Protein AF-A0A7R9DTA3-F1 (afdb_monomer_lite)

Foldseek 3Di:
DVVLVVLVVPDDPPDPPSVVVSVVVSVVVVVVVVVVVVVVVVVVVVVVVVPPPDDDDDDDDDPDDDDDDDDDPPPDPCDPVNVVVVVQVVLLVVLQVVLVVVQVVCVVVVHHRPHDLRVLLVVLVVCLVPVVVCQVVDADQPPRHGDDPVVSNVQSVCSNPHSDRDDPDD

Sequence (170 aa):
SAKIQALKKTINKADKKRKKEIAEEVTKLESELESRQNAELLQLKESNSQVDNTAVELDKLSTNENSVEKEEKTFPKVSKAQKRREKKSTKEKEREDLYSAVDHQRKMVGEVGLGLSRLRLLTADYLRQNRDEFLPFISHPETGNMLTEEQYYEYCDQVAGTPAWGGEVE

Organism: Timema poppense (NCBI:txid170557)

Radius of gyration: 23.68 Å; chains: 1; bounding box: 54×32×61 Å

Secondary structure (DSSP, 8-state):
-HHHHHHHHT--TT-HHHHHHHHHHHHHHHHHHHHHHHHHHHHHHHHHTTS-SS-------------------------HHHHHHHHHHHHHHHHHHHHHHHHHHHHHTTPPP-HHHHHHHHHHHHHHHTHHHHGGG-B-TTT-SBPPHHHHHHHHHHHHH-S--S----

InterPro domains:
  IPR003323 OTU domain [PF02338] (98-170)
  IPR038765 Papain-like cysteine peptidase superfamily [SSF54001] (115-170)

pLDDT: mean 76.4, std 19.86, range [28.42, 96.44]

Structure (mmCIF, N/CA/C/O backbone):
data_AF-A0A7R9DTA3-F1
#
_entry.id   AF-A0A7R9DTA3-F1
#
loop_
_atom_site.group_PDB
_atom_site.id
_atom_site.type_symbol
_atom_site.label_atom_id
_atom_site.label_alt_id
_atom_site.label_comp_id
_atom_site.label_asym_id
_atom_site.label_entity_id
_atom_site.label_seq_id
_atom_site.pdbx_PDB_ins_code
_atom_site.Cartn_x
_atom_site.Cartn_y
_atom_site.Cartn_z
_atom_site.occupancy
_atom_site.B_iso_or_equiv
_atom_site.auth_seq_id
_atom_site.auth_comp_id
_atom_site.auth_asym_id
_atom_site.auth_atom_id
_atom_site.pdbx_PDB_model_num
ATOM 1 N N . SER A 1 1 ? 0.102 -11.095 22.766 1.00 61.78 1 SER A N 1
ATOM 2 C CA . SER A 1 1 ? 0.230 -12.413 23.424 1.00 61.78 1 SER A CA 1
ATOM 3 C C . SER A 1 1 ? -1.138 -12.947 23.838 1.00 61.78 1 SER A C 1
ATOM 5 O O . SER A 1 1 ? -1.905 -12.218 24.467 1.00 61.78 1 SER A O 1
ATOM 7 N N . ALA A 1 2 ? -1.443 -14.204 23.492 1.00 75.12 2 ALA A N 1
ATOM 8 C CA . ALA A 1 2 ? -2.714 -14.875 23.800 1.00 75.12 2 ALA A CA 1
ATOM 9 C C . ALA A 1 2 ? -3.016 -14.940 25.312 1.00 75.12 2 ALA A C 1
ATOM 11 O O . ALA A 1 2 ? -4.167 -14.804 25.723 1.00 75.12 2 ALA A O 1
ATOM 12 N N . LYS A 1 3 ? -1.978 -15.042 26.157 1.00 79.81 3 LYS A N 1
ATOM 13 C CA . LYS A 1 3 ? -2.112 -15.096 27.623 1.00 79.81 3 LYS A CA 1
ATOM 14 C C . LYS A 1 3 ? -2.654 -13.788 28.219 1.00 79.81 3 LYS A C 1
ATOM 16 O O . LYS A 1 3 ? -3.563 -13.819 29.041 1.00 79.81 3 LYS A O 1
ATOM 21 N N . ILE A 1 4 ? -2.178 -12.636 27.739 1.00 78.00 4 ILE A N 1
ATOM 22 C CA . ILE A 1 4 ? -2.674 -11.309 28.159 1.00 78.00 4 ILE A CA 1
ATOM 23 C C . ILE A 1 4 ? -4.143 -11.124 27.750 1.00 78.00 4 ILE A C 1
ATOM 25 O O . ILE A 1 4 ? -4.939 -10.572 28.507 1.00 78.00 4 ILE A O 1
ATOM 29 N N . GLN A 1 5 ? -4.525 -11.600 26.561 1.00 79.62 5 GLN A N 1
ATOM 30 C CA . GLN A 1 5 ? -5.913 -11.527 26.095 1.00 79.62 5 GLN A CA 1
ATOM 31 C C . GLN A 1 5 ? -6.846 -12.415 26.929 1.00 79.62 5 GLN A C 1
ATOM 33 O O . GLN A 1 5 ? -7.958 -11.993 27.239 1.00 79.62 5 GLN A O 1
ATOM 38 N N . ALA A 1 6 ? -6.394 -13.605 27.336 1.00 79.81 6 ALA A N 1
ATOM 39 C CA . ALA A 1 6 ? -7.144 -14.486 28.230 1.00 79.81 6 ALA A CA 1
ATOM 40 C C . ALA A 1 6 ? -7.342 -13.854 29.619 1.00 79.81 6 ALA A C 1
ATOM 42 O O . ALA A 1 6 ? -8.471 -13.782 30.097 1.00 79.81 6 ALA A O 1
ATOM 43 N N . LEU A 1 7 ? -6.279 -13.301 30.215 1.00 77.19 7 LEU A N 1
ATOM 44 C CA . LEU A 1 7 ? -6.333 -12.602 31.506 1.00 77.19 7 LEU A CA 1
ATOM 45 C C . LEU A 1 7 ? -7.254 -11.368 31.479 1.00 77.19 7 LEU A C 1
ATOM 47 O O . LEU A 1 7 ? -7.967 -11.097 32.438 1.00 77.19 7 LEU A O 1
ATOM 51 N N . LYS A 1 8 ? -7.311 -10.636 30.359 1.00 74.88 8 LYS A N 1
ATOM 52 C CA . LYS A 1 8 ? -8.236 -9.498 30.197 1.00 74.88 8 LYS A CA 1
ATOM 53 C C . LYS A 1 8 ? -9.707 -9.931 30.089 1.00 74.88 8 LYS A C 1
ATOM 55 O O . LYS A 1 8 ? -10.586 -9.163 30.472 1.00 74.88 8 LYS A O 1
ATOM 60 N N . LYS A 1 9 ? -9.989 -11.141 29.591 1.00 79.00 9 LYS A N 1
ATOM 61 C CA . LYS A 1 9 ? -11.355 -11.675 29.418 1.00 79.00 9 LYS A CA 1
ATOM 62 C C . LYS A 1 9 ? -11.959 -12.268 30.698 1.00 79.00 9 LYS A C 1
ATOM 64 O O . LYS A 1 9 ? -13.175 -12.388 30.771 1.00 79.00 9 LYS A O 1
ATOM 69 N N . THR A 1 10 ? -11.157 -12.602 31.710 1.00 76.38 10 THR A N 1
ATOM 70 C CA . THR A 1 10 ? -11.631 -13.188 32.983 1.00 76.38 10 THR A CA 1
ATOM 71 C C . THR A 1 10 ? -12.119 -12.150 34.007 1.00 76.38 10 THR A C 1
ATOM 73 O O . THR A 1 10 ? -12.454 -12.499 35.140 1.00 76.38 10 THR A O 1
ATOM 76 N N . ILE A 1 11 ? -12.176 -10.865 33.636 1.00 72.12 11 ILE A N 1
ATOM 77 C CA . ILE A 1 11 ? -12.524 -9.760 34.537 1.00 72.12 11 ILE A CA 1
ATOM 78 C C . ILE A 1 11 ? -14.048 -9.654 34.707 1.00 72.12 11 ILE A C 1
ATOM 80 O O . ILE A 1 11 ? -14.741 -9.080 33.866 1.00 72.12 11 ILE A O 1
ATOM 84 N N . ASN A 1 12 ? -14.564 -10.098 35.854 1.00 69.19 12 ASN A N 1
ATOM 85 C CA . ASN A 1 12 ? -15.920 -9.762 36.297 1.00 69.19 12 ASN A CA 1
ATOM 86 C C . ASN A 1 12 ? -15.929 -8.409 37.034 1.00 69.19 12 ASN A C 1
ATOM 88 O O . ASN A 1 12 ? -15.066 -8.131 37.867 1.00 69.19 12 ASN A O 1
ATOM 92 N N . LYS A 1 13 ? -16.923 -7.553 36.741 1.00 61.16 13 LYS A N 1
ATOM 93 C CA . LYS A 1 13 ? -17.003 -6.152 37.222 1.00 61.16 13 LYS A CA 1
ATOM 94 C C . LYS A 1 13 ? -17.060 -5.992 38.756 1.00 61.16 13 LYS A C 1
ATOM 96 O O . LYS A 1 13 ? -16.788 -4.896 39.236 1.00 61.16 13 LYS A O 1
ATOM 101 N N . ALA A 1 14 ? -17.395 -7.045 39.505 1.00 64.69 14 ALA A N 1
ATOM 102 C CA . ALA A 1 14 ? -17.603 -6.999 40.955 1.00 64.69 14 ALA A CA 1
ATOM 103 C C . ALA A 1 14 ? -16.325 -7.222 41.798 1.00 64.69 14 ALA A C 1
ATOM 105 O O . ALA A 1 14 ? -16.248 -6.731 42.922 1.00 64.69 14 ALA A O 1
ATOM 106 N N . ASP A 1 15 ? -15.294 -7.894 41.267 1.00 76.56 15 ASP A N 1
ATOM 107 C CA . ASP A 1 15 ? -14.112 -8.302 42.047 1.00 76.56 15 ASP A CA 1
ATOM 108 C C . ASP A 1 15 ? -12.928 -7.334 41.892 1.00 76.56 15 ASP A C 1
ATOM 110 O O . ASP A 1 15 ? -12.001 -7.529 41.098 1.00 76.56 15 ASP A O 1
ATOM 114 N N . LYS A 1 16 ? -12.928 -6.269 42.702 1.00 79.12 16 LYS A N 1
ATOM 115 C CA . LYS A 1 16 ? -11.885 -5.223 42.691 1.00 79.12 16 LYS A CA 1
ATOM 116 C C . LYS A 1 16 ? -10.477 -5.763 42.989 1.00 79.12 16 LYS A C 1
ATOM 118 O O . LYS A 1 16 ? -9.508 -5.253 42.430 1.00 79.12 16 LYS A O 1
ATOM 123 N N . LYS A 1 17 ? -10.363 -6.794 43.837 1.00 80.75 17 LYS A N 1
ATOM 124 C CA . LYS A 1 17 ? -9.083 -7.419 44.214 1.00 80.75 17 LYS A CA 1
ATOM 125 C C . LYS A 1 17 ? -8.465 -8.198 43.048 1.00 80.75 17 LYS A C 1
ATOM 127 O O . LYS A 1 17 ? -7.348 -7.887 42.648 1.00 80.75 17 LYS A O 1
ATOM 132 N N . ARG A 1 18 ? -9.230 -9.105 42.426 1.00 77.56 18 ARG A N 1
ATOM 133 C CA . ARG A 1 18 ? -8.777 -9.871 41.249 1.00 77.56 18 ARG A CA 1
ATOM 134 C C . ARG A 1 18 ? -8.429 -8.965 40.072 1.00 77.56 18 ARG A C 1
ATOM 136 O O . ARG A 1 18 ? -7.454 -9.208 39.375 1.00 77.56 18 ARG A O 1
ATOM 143 N N . LYS A 1 19 ? -9.183 -7.877 39.874 1.00 81.25 19 LYS A N 1
ATOM 144 C CA . LYS A 1 19 ? -8.873 -6.875 38.844 1.00 81.25 19 LYS A CA 1
ATOM 145 C C . LYS A 1 19 ? -7.494 -6.235 39.048 1.00 81.25 19 LYS A C 1
ATOM 147 O O . LYS A 1 19 ? -6.812 -5.976 38.061 1.00 81.25 19 LYS A O 1
ATOM 152 N N . LYS A 1 20 ? -7.098 -5.965 40.297 1.00 85.62 20 LYS A N 1
ATOM 153 C CA . LYS A 1 20 ? -5.783 -5.397 40.623 1.00 85.62 20 LYS A CA 1
ATOM 154 C C . LYS A 1 20 ? -4.663 -6.418 40.394 1.00 85.62 20 LYS A C 1
ATOM 156 O O . LYS A 1 20 ? -3.709 -6.091 39.705 1.00 85.62 20 LYS A O 1
ATOM 161 N N . GLU A 1 21 ? -4.829 -7.647 40.880 1.00 84.56 21 GLU A N 1
ATOM 162 C CA . GLU A 1 21 ? -3.848 -8.735 40.707 1.00 84.56 21 GLU A CA 1
ATOM 163 C C . GLU A 1 21 ? -3.604 -9.055 39.224 1.00 84.56 21 GLU A C 1
ATOM 165 O O . GLU A 1 21 ? -2.466 -9.120 38.771 1.00 84.56 21 GLU A O 1
ATOM 170 N N . ILE A 1 22 ? -4.675 -9.160 38.432 1.00 83.50 22 ILE A N 1
ATOM 171 C CA . ILE A 1 22 ? -4.575 -9.390 36.986 1.00 83.50 22 ILE A CA 1
ATOM 172 C C . ILE A 1 22 ? -3.929 -8.194 36.276 1.00 83.50 22 ILE A C 1
ATOM 174 O O . ILE A 1 22 ? -3.155 -8.385 35.342 1.00 83.50 22 ILE A O 1
ATOM 178 N N . ALA A 1 23 ? -4.237 -6.959 36.687 1.00 83.38 23 ALA A N 1
ATOM 179 C CA . ALA A 1 23 ? -3.606 -5.777 36.104 1.00 83.38 23 ALA A CA 1
ATOM 180 C C . ALA A 1 23 ? -2.093 -5.769 36.364 1.00 83.38 23 ALA A C 1
ATOM 182 O O . ALA A 1 23 ? -1.328 -5.543 35.431 1.00 83.38 23 ALA A O 1
ATOM 183 N N . GLU A 1 24 ? -1.665 -6.079 37.588 1.00 87.50 24 GLU A N 1
ATOM 184 C CA . GLU A 1 24 ? -0.249 -6.216 37.945 1.00 87.50 24 GLU A CA 1
ATOM 185 C C . GLU A 1 24 ? 0.428 -7.333 37.135 1.00 87.50 24 GLU A C 1
ATOM 187 O O . GLU A 1 24 ? 1.493 -7.112 36.554 1.00 87.50 24 GLU A O 1
ATOM 192 N N . GLU A 1 25 ? -0.215 -8.496 36.989 1.00 89.19 25 GLU A N 1
ATOM 193 C CA . GLU A 1 25 ? 0.315 -9.593 36.169 1.00 89.19 25 GLU A CA 1
ATOM 194 C C . GLU A 1 25 ? 0.437 -9.204 34.689 1.00 89.19 25 GLU A C 1
ATOM 196 O O . GLU A 1 25 ? 1.441 -9.517 34.050 1.00 89.19 25 GLU A O 1
ATOM 201 N N . VAL A 1 26 ? -0.532 -8.463 34.146 1.00 86.12 26 VAL A N 1
ATOM 202 C CA . VAL A 1 26 ? -0.449 -7.924 32.783 1.00 86.12 26 VAL A CA 1
ATOM 203 C C . VAL A 1 26 ? 0.727 -6.959 32.651 1.00 86.12 26 VAL A C 1
ATOM 205 O O . VAL A 1 26 ? 1.503 -7.120 31.715 1.00 86.12 26 VAL A O 1
ATOM 208 N N . THR A 1 27 ? 0.912 -6.020 33.587 1.00 88.62 27 THR A N 1
ATOM 209 C CA . THR A 1 27 ? 2.048 -5.081 33.522 1.00 88.62 27 THR A CA 1
ATOM 210 C C . THR A 1 27 ? 3.395 -5.798 33.581 1.00 88.62 27 THR A C 1
ATOM 212 O O . THR A 1 27 ? 4.307 -5.475 32.822 1.00 88.62 27 THR A O 1
ATOM 215 N N . LYS A 1 28 ? 3.503 -6.837 34.417 1.00 91.88 28 LYS A N 1
ATOM 216 C CA . LYS A 1 28 ? 4.699 -7.673 34.505 1.00 91.88 28 LYS A CA 1
ATOM 217 C C . LYS A 1 28 ? 4.962 -8.400 33.185 1.00 91.88 28 LYS A C 1
ATOM 219 O O . LYS A 1 28 ? 6.065 -8.302 32.656 1.00 91.88 28 LYS A O 1
ATOM 224 N N . LEU A 1 29 ? 3.953 -9.075 32.630 1.00 89.50 29 LEU A N 1
ATOM 225 C CA . LEU A 1 29 ? 4.080 -9.800 31.361 1.00 89.50 29 LEU A CA 1
ATOM 226 C C . LEU A 1 29 ? 4.401 -8.874 30.179 1.00 89.50 29 LEU A C 1
ATOM 228 O O . LEU A 1 29 ? 5.113 -9.289 29.269 1.00 89.50 29 LEU A O 1
ATOM 232 N N . GLU A 1 30 ? 3.885 -7.643 30.179 1.00 86.19 30 GLU A N 1
ATOM 233 C CA . GLU A 1 30 ? 4.194 -6.632 29.161 1.00 86.19 30 GLU A CA 1
ATOM 234 C C . GLU A 1 30 ? 5.670 -6.197 29.250 1.00 86.19 30 GLU A C 1
ATOM 236 O O . GLU A 1 30 ? 6.368 -6.263 28.240 1.00 86.19 30 GLU A O 1
ATOM 241 N N . SER A 1 31 ? 6.180 -5.882 30.449 1.00 89.19 31 SER A N 1
ATOM 242 C CA . SER A 1 31 ? 7.597 -5.516 30.645 1.00 89.19 31 SER A CA 1
ATOM 243 C C . SER A 1 31 ? 8.582 -6.647 30.317 1.00 89.19 31 SER A C 1
ATOM 245 O O . SER A 1 31 ? 9.647 -6.413 29.749 1.00 89.19 31 SER A O 1
ATOM 247 N N . GLU A 1 32 ? 8.230 -7.893 30.648 1.00 91.56 32 GLU A N 1
ATOM 248 C CA . GLU A 1 32 ? 9.084 -9.053 30.385 1.00 91.56 32 GLU A CA 1
ATOM 249 C C . GLU A 1 32 ? 9.179 -9.338 28.884 1.00 91.56 32 GLU A C 1
ATOM 251 O O . GLU A 1 32 ? 10.257 -9.646 28.376 1.00 91.56 32 GLU A O 1
ATOM 256 N N . LEU A 1 33 ? 8.061 -9.207 28.166 1.00 85.88 33 LEU A N 1
ATOM 257 C CA . LEU A 1 33 ? 8.033 -9.368 26.718 1.00 85.88 33 LEU A CA 1
ATOM 258 C C . LEU A 1 33 ? 8.871 -8.291 26.023 1.00 85.88 33 LEU A C 1
ATOM 260 O O . LEU A 1 33 ? 9.655 -8.619 25.139 1.00 85.88 33 LEU A O 1
ATOM 264 N N . GLU A 1 34 ? 8.730 -7.034 26.440 1.00 87.62 34 GLU A N 1
ATOM 265 C CA . GLU A 1 34 ? 9.494 -5.915 25.884 1.00 87.62 34 GLU A CA 1
ATOM 266 C C . GLU A 1 34 ? 11.001 -6.090 26.112 1.00 87.62 34 GLU A C 1
ATOM 268 O O . GLU A 1 34 ? 11.793 -5.925 25.186 1.00 87.62 34 GLU A O 1
ATOM 273 N N . SER A 1 35 ? 11.398 -6.515 27.315 1.00 89.38 35 SER A N 1
ATOM 274 C CA . SER A 1 35 ? 12.795 -6.825 27.633 1.00 89.38 35 SER A CA 1
ATOM 275 C C . SER A 1 35 ? 13.359 -7.931 26.733 1.00 89.38 35 SER A C 1
ATOM 277 O O . SER A 1 35 ? 14.439 -7.770 26.163 1.00 89.38 35 SER A O 1
ATOM 279 N N . ARG A 1 36 ? 12.606 -9.022 26.522 1.00 90.75 36 ARG A N 1
ATOM 280 C CA . ARG A 1 36 ? 13.021 -10.103 25.610 1.00 90.75 36 ARG A CA 1
ATOM 281 C C . ARG A 1 36 ? 13.150 -9.626 24.169 1.00 90.75 36 ARG A C 1
ATOM 283 O O . ARG A 1 36 ? 14.156 -9.913 23.539 1.00 90.75 36 ARG A O 1
ATOM 290 N N . GLN A 1 37 ? 12.169 -8.880 23.663 1.00 89.06 37 GLN A N 1
ATOM 291 C CA . GLN A 1 37 ? 12.204 -8.350 22.297 1.00 89.06 37 GLN A CA 1
ATOM 292 C C . GLN A 1 37 ? 13.395 -7.411 22.084 1.00 89.06 37 GLN A C 1
ATOM 294 O O . GLN A 1 37 ? 14.040 -7.452 21.040 1.00 89.06 37 GLN A O 1
ATOM 299 N N . ASN A 1 38 ? 13.718 -6.585 23.079 1.00 86.56 38 ASN A N 1
ATOM 300 C CA . ASN A 1 38 ? 14.889 -5.719 23.022 1.00 86.56 38 ASN A CA 1
ATOM 301 C C . ASN A 1 38 ? 16.193 -6.535 23.021 1.00 86.56 38 ASN A C 1
ATOM 303 O O . ASN A 1 38 ? 17.079 -6.281 22.209 1.00 86.56 38 ASN A O 1
ATOM 307 N N . ALA A 1 39 ? 16.284 -7.570 23.860 1.00 89.38 39 ALA A N 1
ATOM 308 C CA . ALA A 1 39 ? 17.424 -8.484 23.861 1.00 89.38 39 ALA A CA 1
ATOM 309 C C . ALA A 1 39 ? 17.588 -9.222 22.517 1.00 89.38 39 ALA A C 1
ATOM 311 O O . ALA A 1 39 ? 18.697 -9.288 21.998 1.00 89.38 39 ALA A O 1
ATOM 312 N N . GLU A 1 40 ? 16.498 -9.709 21.916 1.00 88.25 40 GLU A N 1
ATOM 313 C CA . GLU A 1 40 ? 16.508 -10.333 20.583 1.00 88.25 40 GLU A CA 1
ATOM 314 C C . GLU A 1 40 ? 16.981 -9.348 19.498 1.00 88.25 40 GLU A C 1
ATOM 316 O O . GLU A 1 40 ? 17.788 -9.707 18.642 1.00 88.25 40 GLU A O 1
ATOM 321 N N . LEU A 1 41 ? 16.542 -8.083 19.548 1.00 82.31 41 LEU A N 1
ATOM 322 C CA . LEU A 1 41 ? 17.002 -7.038 18.625 1.00 82.31 41 LEU A CA 1
ATOM 323 C C . LEU A 1 41 ? 18.492 -6.715 18.790 1.00 82.31 41 LEU A C 1
ATOM 325 O O . LEU A 1 41 ? 19.181 -6.514 17.791 1.00 82.31 41 LEU A O 1
ATOM 329 N N . LEU A 1 42 ? 18.992 -6.646 20.027 1.00 83.81 42 LEU A N 1
ATOM 330 C CA . LEU A 1 42 ? 20.419 -6.451 20.302 1.00 83.81 42 LEU A CA 1
ATOM 331 C C . LEU A 1 42 ? 21.242 -7.636 19.790 1.00 83.81 42 LEU A C 1
ATOM 333 O O . LEU A 1 42 ? 22.225 -7.432 19.086 1.00 83.81 42 LEU A O 1
ATOM 337 N N . GLN A 1 43 ? 20.781 -8.860 20.041 1.00 85.31 43 GLN A N 1
ATOM 338 C CA . GLN A 1 43 ? 21.434 -10.075 19.565 1.00 85.31 43 GLN A CA 1
ATOM 339 C C . GLN A 1 43 ? 21.478 -10.150 18.032 1.00 85.31 43 GLN A C 1
ATOM 341 O O . GLN A 1 43 ? 22.491 -10.555 17.465 1.00 85.31 43 GLN A O 1
ATOM 346 N N . LEU A 1 44 ? 20.410 -9.740 17.340 1.00 78.44 44 LEU A N 1
ATOM 347 C CA . LEU A 1 44 ? 20.387 -9.667 15.875 1.00 78.44 44 LEU A CA 1
ATOM 348 C C . LEU A 1 44 ? 21.365 -8.617 15.335 1.00 78.44 44 LEU A C 1
ATOM 350 O O . LEU A 1 44 ? 22.039 -8.869 14.338 1.00 78.44 44 LEU A O 1
ATOM 354 N N . LYS A 1 45 ? 21.482 -7.461 16.000 1.00 76.62 45 LYS A N 1
ATOM 355 C CA . LYS A 1 45 ? 22.471 -6.435 15.638 1.00 76.62 45 LYS A CA 1
ATOM 356 C C . LYS A 1 45 ? 23.899 -6.949 15.801 1.00 76.62 45 LYS A C 1
ATOM 358 O O . LYS A 1 45 ? 24.697 -6.747 14.896 1.00 76.62 45 LYS A O 1
ATOM 363 N N . GLU A 1 46 ? 24.189 -7.640 16.902 1.00 77.00 46 GLU A N 1
ATOM 364 C CA . GLU A 1 46 ? 25.498 -8.252 17.172 1.00 77.00 46 GLU A CA 1
ATOM 365 C C . GLU A 1 46 ? 25.822 -9.412 16.217 1.00 77.00 46 GLU A C 1
ATOM 367 O O . GLU A 1 46 ? 26.959 -9.564 15.780 1.00 77.00 46 GLU A O 1
ATOM 372 N N . SER A 1 47 ? 24.820 -10.213 15.847 1.00 69.94 47 SER A N 1
ATOM 373 C CA . SER A 1 47 ? 24.997 -11.324 14.903 1.00 69.94 47 SER A CA 1
ATOM 374 C C . SER A 1 47 ? 25.253 -10.825 13.478 1.00 69.94 47 SER A C 1
ATOM 376 O O . SER A 1 47 ? 26.031 -11.434 12.747 1.00 69.94 47 SER A O 1
ATOM 378 N N . ASN A 1 48 ? 24.655 -9.694 13.088 1.00 57.47 48 ASN A N 1
ATOM 379 C CA . ASN A 1 48 ? 24.920 -9.065 11.794 1.00 57.47 48 ASN A CA 1
ATOM 380 C C . ASN A 1 48 ? 26.333 -8.468 11.705 1.00 57.47 48 ASN A C 1
ATOM 382 O O . ASN A 1 48 ? 26.935 -8.530 10.638 1.00 57.47 48 ASN A O 1
ATOM 386 N N . SER A 1 49 ? 26.904 -7.959 12.801 1.00 49.62 49 SER A N 1
ATOM 387 C CA . SER A 1 49 ? 28.299 -7.487 12.823 1.00 49.62 49 SER A CA 1
ATOM 388 C C . SER A 1 49 ? 29.340 -8.614 12.779 1.00 49.62 49 SER A C 1
ATOM 390 O O . SER A 1 49 ? 30.521 -8.339 12.584 1.00 49.62 49 SER A O 1
ATOM 392 N N . GLN A 1 50 ? 28.936 -9.883 12.908 1.00 47.72 50 GLN A N 1
ATOM 393 C CA . GLN A 1 50 ? 29.836 -11.037 12.809 1.00 47.72 50 GLN A CA 1
ATOM 394 C C . GLN A 1 50 ? 29.961 -11.600 11.373 1.00 47.72 50 GLN A C 1
ATOM 396 O O . GLN A 1 50 ? 30.693 -12.569 11.162 1.00 47.72 50 GLN A O 1
ATOM 401 N N . VAL A 1 51 ? 29.293 -10.990 10.378 1.00 46.34 51 VAL A N 1
ATOM 402 C CA . VAL A 1 51 ? 29.316 -11.415 8.958 1.00 46.34 51 VAL A CA 1
ATOM 403 C C . VAL A 1 51 ? 30.267 -10.578 8.076 1.00 46.34 51 VAL A C 1
ATOM 405 O O . VAL A 1 51 ? 30.615 -11.008 6.978 1.00 46.34 51 VAL A O 1
ATOM 408 N N . ASP A 1 52 ? 30.819 -9.466 8.561 1.00 40.06 52 ASP A N 1
ATOM 409 C CA . ASP A 1 52 ? 31.705 -8.614 7.754 1.00 40.06 52 ASP A CA 1
ATOM 410 C C . ASP A 1 52 ? 33.190 -8.976 7.927 1.00 40.06 52 ASP A C 1
ATOM 412 O O . ASP A 1 52 ? 33.936 -8.345 8.671 1.00 40.06 52 ASP A O 1
ATOM 416 N N . ASN A 1 53 ? 33.642 -10.008 7.207 1.00 46.25 53 ASN A N 1
ATOM 417 C CA . ASN A 1 53 ? 35.072 -10.261 6.964 1.00 46.25 53 ASN A CA 1
ATOM 418 C C . ASN A 1 53 ? 35.431 -10.439 5.480 1.00 46.25 53 ASN A C 1
ATOM 420 O O . ASN A 1 53 ? 36.519 -10.918 5.172 1.00 46.25 53 ASN A O 1
ATOM 424 N N . THR A 1 54 ? 34.581 -10.005 4.544 1.00 43.00 54 THR A N 1
ATOM 425 C CA . THR A 1 54 ? 34.990 -9.798 3.144 1.00 43.00 54 THR A CA 1
ATOM 426 C C . THR A 1 54 ? 34.160 -8.704 2.472 1.00 43.00 54 THR A C 1
ATOM 428 O O . THR A 1 54 ? 32.953 -8.863 2.337 1.00 43.00 54 THR A O 1
ATOM 431 N N . ALA A 1 55 ? 34.867 -7.694 1.952 1.00 38.34 55 ALA A N 1
ATOM 432 C CA . ALA A 1 55 ? 34.436 -6.584 1.089 1.00 38.34 55 ALA A CA 1
ATOM 433 C C . ALA A 1 55 ? 34.075 -5.261 1.800 1.00 38.34 55 ALA A C 1
ATOM 435 O O . ALA A 1 55 ? 32.996 -5.057 2.342 1.00 38.34 55 ALA A O 1
ATOM 436 N N . VAL A 1 56 ? 35.048 -4.351 1.737 1.00 40.22 56 VAL A N 1
ATOM 437 C CA . VAL A 1 56 ? 35.037 -2.955 2.183 1.00 40.22 56 VAL A CA 1
ATOM 438 C C . VAL A 1 56 ? 34.292 -2.081 1.166 1.00 40.22 56 VAL A C 1
ATOM 440 O O . VAL A 1 56 ? 34.509 -2.241 -0.031 1.00 40.22 56 VAL A O 1
ATOM 443 N N . GLU A 1 57 ? 33.480 -1.143 1.672 1.00 40.69 57 GLU A N 1
ATOM 444 C CA . GLU A 1 57 ? 33.454 0.299 1.326 1.00 40.69 57 GLU A CA 1
ATOM 445 C C . GLU A 1 57 ? 32.033 0.887 1.222 1.00 40.69 57 GLU A C 1
ATOM 447 O O . GLU A 1 57 ? 31.481 1.016 0.134 1.00 40.69 57 GLU A O 1
ATOM 452 N N . LEU A 1 58 ? 31.472 1.327 2.360 1.00 31.72 58 LEU A N 1
ATOM 453 C CA . LEU A 1 58 ? 30.705 2.580 2.422 1.00 31.72 58 LEU A CA 1
ATOM 454 C C . LEU A 1 58 ? 30.583 3.093 3.871 1.00 31.72 58 LEU A C 1
ATOM 456 O O . LEU A 1 58 ? 29.550 2.961 4.521 1.00 31.72 58 LEU A O 1
ATOM 460 N N . ASP A 1 59 ? 31.654 3.708 4.376 1.00 33.91 59 ASP A N 1
ATOM 461 C CA . ASP A 1 59 ? 31.575 4.597 5.538 1.00 33.91 59 ASP A CA 1
ATOM 462 C C . ASP A 1 59 ? 31.376 6.037 5.049 1.00 33.91 59 ASP A C 1
ATOM 464 O O . ASP A 1 59 ? 32.240 6.593 4.367 1.00 33.91 59 ASP A O 1
ATOM 468 N N . LYS A 1 60 ? 30.198 6.600 5.350 1.00 42.22 60 LYS A N 1
ATOM 469 C CA . LYS A 1 60 ? 29.923 8.033 5.566 1.00 42.22 60 LYS A CA 1
ATOM 470 C C . LYS A 1 60 ? 28.443 8.236 5.910 1.00 42.22 60 LYS A C 1
ATOM 472 O O . LYS A 1 60 ? 27.673 8.774 5.122 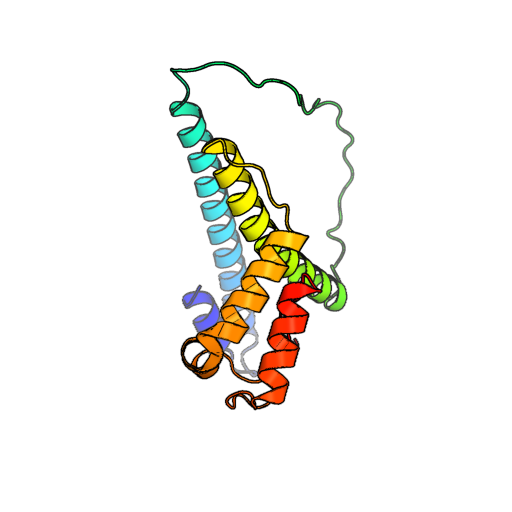1.00 42.22 60 LYS A O 1
ATOM 477 N N . LEU A 1 61 ? 28.069 7.879 7.136 1.00 29.20 61 LEU A N 1
ATOM 478 C CA . LEU A 1 61 ? 27.331 8.821 7.981 1.00 29.20 61 LEU A CA 1
ATOM 479 C C . LEU A 1 61 ? 27.550 8.466 9.454 1.00 29.20 61 LEU A C 1
ATOM 481 O O . LEU A 1 61 ? 26.772 7.765 10.090 1.00 29.20 61 LEU A O 1
ATOM 485 N N . SER A 1 62 ? 28.659 8.987 9.971 1.00 34.94 62 SER A N 1
ATOM 486 C CA . SER A 1 62 ? 28.936 9.119 11.395 1.00 34.94 62 SER A CA 1
ATOM 487 C C . SER A 1 62 ? 27.791 9.891 12.066 1.00 34.94 62 SER A C 1
ATOM 489 O O . SER A 1 62 ? 27.652 11.105 11.903 1.00 34.94 62 SER A O 1
ATOM 491 N N . THR A 1 63 ? 26.944 9.182 12.813 1.00 29.75 63 THR A N 1
ATOM 492 C CA . THR A 1 63 ? 26.181 9.754 13.923 1.00 29.75 63 THR A CA 1
ATOM 493 C C . THR A 1 63 ? 27.176 10.102 15.021 1.00 29.75 63 THR A C 1
ATOM 495 O O . THR A 1 63 ? 27.663 9.231 15.736 1.00 29.75 63 THR A O 1
ATOM 498 N N . ASN A 1 64 ? 27.509 11.385 15.109 1.00 35.50 64 ASN A N 1
ATOM 499 C CA . ASN A 1 64 ? 28.301 11.951 16.188 1.00 35.50 64 ASN A CA 1
ATOM 500 C C . ASN A 1 64 ? 27.482 11.931 17.492 1.00 35.50 64 ASN A C 1
ATOM 502 O O . ASN A 1 64 ? 26.531 12.701 17.642 1.00 35.50 64 ASN A O 1
ATOM 506 N N . GLU A 1 65 ? 27.851 11.049 18.421 1.00 40.44 65 GLU A N 1
ATOM 507 C CA . GLU A 1 65 ? 27.434 11.094 19.823 1.00 40.44 65 GLU A CA 1
ATOM 508 C C . GLU A 1 65 ? 28.397 11.968 20.643 1.00 40.44 65 GLU A C 1
ATOM 510 O O . GLU A 1 65 ? 29.560 11.614 20.823 1.00 40.44 65 GLU A O 1
ATOM 515 N N . ASN A 1 66 ? 27.896 13.102 21.145 1.00 33.91 66 ASN A N 1
ATOM 516 C CA . ASN A 1 66 ? 28.112 13.700 22.481 1.00 33.91 66 ASN A CA 1
ATOM 517 C C . ASN A 1 66 ? 27.572 15.147 22.436 1.00 33.91 66 ASN A C 1
ATOM 519 O O . ASN A 1 66 ? 27.821 15.861 21.473 1.00 33.91 66 ASN A O 1
ATOM 523 N N . SER A 1 67 ? 26.797 15.668 23.386 1.00 32.66 67 SER A N 1
ATOM 524 C CA . SER A 1 67 ? 26.828 15.445 24.828 1.00 32.66 67 SER A CA 1
ATOM 525 C C . SER A 1 67 ? 25.436 15.495 25.462 1.00 32.66 67 SER A C 1
ATOM 527 O O . SER A 1 67 ? 24.551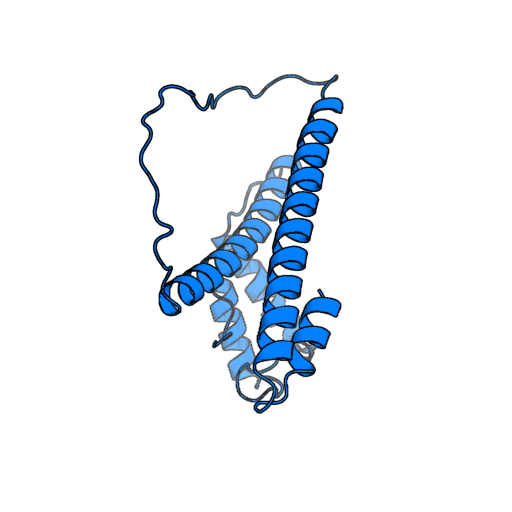 16.238 25.049 1.00 32.66 67 SER A O 1
ATOM 529 N N . VAL A 1 68 ? 25.332 14.702 26.523 1.00 33.75 68 VAL A N 1
ATOM 530 C CA . VAL A 1 68 ? 24.381 14.712 27.638 1.00 33.75 68 VAL A CA 1
ATOM 531 C C . VAL A 1 68 ? 23.856 16.102 28.008 1.00 33.75 68 VAL A C 1
ATOM 533 O O . VAL A 1 68 ? 24.637 16.929 28.459 1.00 33.75 68 VAL A O 1
ATOM 536 N N . GLU A 1 69 ? 22.529 16.268 28.015 1.00 28.42 69 GLU A N 1
ATOM 537 C CA . GLU A 1 69 ? 21.834 16.927 29.125 1.00 28.42 69 GLU A CA 1
ATOM 538 C C . GLU A 1 69 ? 20.581 16.135 29.515 1.00 28.42 69 GLU A C 1
ATOM 540 O O . GLU 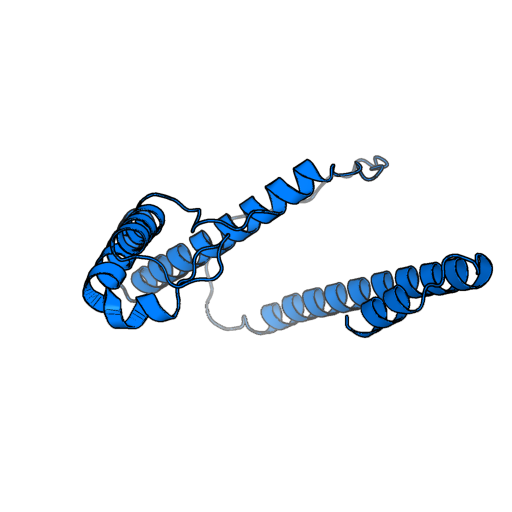A 1 69 ? 19.850 15.562 28.705 1.00 28.42 69 GLU A O 1
ATOM 545 N N . LYS A 1 70 ? 20.439 16.023 30.827 1.00 37.72 70 LYS A N 1
ATOM 546 C CA . LYS A 1 70 ? 19.569 15.144 31.587 1.00 37.72 70 LYS A CA 1
ATOM 547 C C . LYS A 1 70 ? 18.276 15.907 31.850 1.00 37.72 70 LYS A C 1
ATOM 549 O O . LYS A 1 70 ? 18.247 16.723 32.760 1.00 37.72 70 LYS A O 1
ATOM 554 N N . GLU A 1 71 ? 17.219 15.626 31.097 1.00 32.12 71 GLU A N 1
ATOM 555 C CA . GLU A 1 71 ? 15.883 16.133 31.419 1.00 32.12 71 GLU A CA 1
ATOM 556 C C . GLU A 1 71 ? 14.861 15.001 31.488 1.00 32.12 71 GLU A C 1
ATOM 558 O O . GLU A 1 71 ? 14.741 14.151 30.602 1.00 32.12 71 GLU A O 1
ATOM 563 N N . GLU A 1 72 ? 14.135 14.998 32.600 1.00 37.91 72 GLU A N 1
ATOM 564 C CA . GLU A 1 72 ? 13.032 14.110 32.922 1.00 37.91 72 GLU A CA 1
ATOM 565 C C . GLU A 1 72 ? 11.939 14.187 31.846 1.00 37.91 72 GLU A C 1
ATOM 567 O O . GLU A 1 72 ? 11.021 15.008 31.904 1.00 37.91 72 GLU A O 1
ATOM 572 N N . LYS A 1 73 ? 11.983 13.299 30.849 1.00 35.69 73 LYS A N 1
ATOM 573 C CA . LYS A 1 73 ? 10.845 13.120 29.945 1.00 35.69 73 LYS A CA 1
ATOM 574 C C . LYS A 1 73 ? 9.745 12.360 30.671 1.00 35.69 73 LYS A C 1
ATOM 576 O O . LYS A 1 73 ? 9.644 11.136 30.615 1.00 35.69 73 LYS A O 1
ATOM 581 N N . THR A 1 74 ? 8.868 13.124 31.314 1.00 39.00 74 THR A N 1
ATOM 582 C CA . THR A 1 74 ? 7.462 12.744 31.447 1.00 39.00 74 THR A CA 1
ATOM 583 C C . THR A 1 74 ? 7.003 12.202 30.090 1.00 39.00 74 THR A C 1
ATOM 585 O O . THR A 1 74 ? 7.140 12.884 29.077 1.00 39.00 74 THR A O 1
ATOM 588 N N . PHE A 1 75 ? 6.540 10.950 30.023 1.00 40.16 75 PHE A N 1
ATOM 589 C CA . PHE A 1 75 ? 5.983 10.419 28.780 1.00 40.16 75 PHE A CA 1
ATOM 590 C C . PHE A 1 75 ? 4.813 11.329 28.383 1.00 40.16 75 PHE A C 1
ATOM 592 O O . PHE A 1 75 ? 3.810 11.352 29.113 1.00 40.16 75 PHE A O 1
ATOM 599 N N . PRO A 1 76 ? 4.893 12.091 27.274 1.00 57.97 76 PRO A N 1
ATOM 600 C CA . PRO A 1 76 ? 3.726 12.802 26.798 1.00 57.97 76 PRO A CA 1
ATOM 601 C C . PRO A 1 76 ? 2.683 11.729 26.506 1.00 57.97 76 PRO A C 1
ATOM 603 O O . PRO A 1 76 ? 2.950 10.766 25.784 1.00 57.97 76 PRO A O 1
ATOM 606 N N . LYS A 1 77 ? 1.507 11.840 27.131 1.00 52.66 77 LYS A N 1
ATOM 607 C CA . LYS A 1 77 ? 0.381 10.948 26.848 1.00 52.66 77 LYS A CA 1
ATOM 608 C C . LYS A 1 77 ? -0.008 11.182 25.394 1.00 52.66 77 LYS A C 1
ATOM 610 O O . LYS A 1 77 ? -0.810 12.067 25.109 1.00 52.66 77 LYS A O 1
ATOM 615 N N . VAL A 1 78 ? 0.592 10.412 24.489 1.00 62.25 78 VAL A N 1
ATOM 616 C CA . VAL A 1 78 ? 0.246 10.389 23.072 1.00 62.25 78 VAL A CA 1
ATOM 617 C C . VAL A 1 78 ? -1.265 10.230 23.012 1.00 62.25 78 VAL A C 1
ATOM 619 O O . VAL A 1 78 ? -1.831 9.270 23.547 1.00 62.25 78 VAL A O 1
ATOM 622 N N . SER A 1 79 ? -1.939 11.235 22.456 1.00 72.56 79 SER A N 1
ATOM 623 C CA . SER A 1 79 ? -3.393 11.205 22.383 1.00 72.56 79 SER A CA 1
ATOM 624 C C . SER A 1 79 ? -3.818 9.996 21.552 1.00 72.56 79 SER A C 1
ATOM 626 O O . SER A 1 79 ? -3.107 9.576 20.634 1.00 72.56 79 SER A O 1
ATOM 628 N N . LYS A 1 80 ? -5.002 9.438 21.827 1.00 71.00 80 LYS A N 1
ATOM 629 C CA . LYS A 1 80 ? -5.547 8.364 20.983 1.00 71.00 80 LYS A CA 1
ATOM 630 C C . LYS A 1 80 ? -5.536 8.774 19.504 1.00 71.00 80 LYS A C 1
ATOM 632 O O . LYS A 1 80 ? -5.141 7.971 18.676 1.00 71.00 80 LYS A O 1
ATOM 637 N N . ALA A 1 81 ? -5.867 10.029 19.189 1.00 75.00 81 ALA A N 1
ATOM 638 C CA . ALA A 1 81 ? -5.833 10.565 17.828 1.00 75.00 81 ALA A CA 1
ATOM 639 C C . ALA A 1 81 ? -4.422 10.604 17.210 1.00 75.00 81 ALA A C 1
ATOM 641 O O . ALA A 1 81 ? -4.269 10.352 16.019 1.00 75.00 81 ALA A O 1
ATOM 642 N N . GLN A 1 82 ? -3.387 10.890 18.000 1.00 81.75 82 GLN A N 1
ATOM 643 C CA . GLN A 1 82 ? -2.008 10.866 17.516 1.00 81.75 82 GLN A CA 1
ATOM 644 C C . GLN A 1 82 ? -1.545 9.431 17.248 1.00 81.75 82 GLN A C 1
ATOM 646 O O . GLN A 1 82 ? -1.029 9.160 16.171 1.00 81.75 82 GLN A O 1
ATOM 651 N N . LYS A 1 83 ? -1.849 8.493 18.153 1.00 82.12 83 LYS A N 1
ATOM 652 C CA . LYS A 1 83 ? -1.538 7.070 17.954 1.00 82.12 83 LYS A CA 1
ATOM 653 C C . LYS A 1 83 ? -2.209 6.499 16.697 1.00 82.12 83 LYS A C 1
ATOM 655 O O . LYS A 1 83 ? -1.617 5.702 15.978 1.00 82.12 83 LYS A O 1
ATOM 660 N N . ARG A 1 84 ? -3.436 6.947 16.428 1.00 75.94 84 ARG A N 1
ATOM 661 C CA . ARG A 1 84 ? -4.215 6.654 15.221 1.00 75.94 84 ARG A CA 1
ATOM 662 C C . ARG A 1 84 ? -3.530 7.153 13.934 1.00 75.94 84 ARG A C 1
ATOM 664 O O . ARG A 1 84 ? -3.323 6.399 12.985 1.00 75.94 84 ARG A O 1
ATOM 671 N N . ARG A 1 85 ? -3.075 8.413 13.927 1.00 81.38 85 ARG A N 1
ATOM 672 C CA . ARG A 1 85 ? -2.317 9.005 12.803 1.00 81.38 85 ARG A CA 1
ATOM 673 C C . ARG A 1 85 ? -0.969 8.326 12.576 1.00 81.38 85 ARG A C 1
ATOM 675 O O . ARG A 1 85 ? -0.627 8.039 11.434 1.00 81.38 85 ARG A O 1
ATOM 682 N N . GLU A 1 86 ? -0.231 8.045 13.646 1.00 85.25 86 GLU A N 1
ATOM 683 C CA . GLU A 1 86 ? 1.055 7.344 13.580 1.00 85.25 86 GLU A CA 1
ATOM 684 C C . GLU A 1 86 ? 0.878 5.942 12.992 1.00 85.25 86 GLU A C 1
ATOM 686 O O . GLU A 1 86 ? 1.591 5.598 12.060 1.00 85.25 86 GLU A O 1
ATOM 691 N N . LYS A 1 87 ? -0.138 5.179 13.427 1.00 83.75 87 LYS A N 1
ATOM 692 C CA . LYS A 1 87 ? -0.455 3.857 12.856 1.00 83.75 87 LYS A CA 1
ATOM 693 C C . LYS A 1 87 ? -0.760 3.917 11.353 1.00 83.75 87 LYS A C 1
ATOM 695 O O . LYS A 1 87 ? -0.403 2.999 10.616 1.00 83.75 87 LYS A O 1
ATOM 700 N N . LYS A 1 88 ? -1.436 4.972 10.883 1.00 83.19 88 LYS A N 1
ATOM 701 C CA . LYS A 1 88 ? -1.662 5.187 9.445 1.00 83.19 88 LYS A CA 1
ATOM 702 C C . LYS A 1 88 ? -0.343 5.476 8.723 1.00 83.19 88 LYS A C 1
ATOM 704 O O . LYS A 1 88 ? -0.066 4.855 7.703 1.00 83.19 88 LYS A O 1
ATOM 709 N N . SER A 1 89 ? 0.472 6.371 9.279 1.00 83.62 89 SER A N 1
ATOM 710 C CA . SER A 1 89 ? 1.753 6.774 8.693 1.00 83.62 89 SER A CA 1
ATOM 711 C C . SER A 1 89 ? 2.769 5.630 8.635 1.00 83.62 89 SER A C 1
ATOM 713 O O . SER A 1 89 ? 3.481 5.504 7.643 1.00 83.62 89 SER A O 1
ATOM 715 N N . THR A 1 90 ? 2.816 4.756 9.644 1.00 85.56 90 THR A N 1
ATOM 716 C CA . THR A 1 90 ? 3.712 3.592 9.623 1.00 85.56 90 THR A CA 1
ATOM 717 C C . THR A 1 90 ? 3.341 2.623 8.509 1.00 85.56 90 THR A C 1
ATOM 719 O O . THR A 1 90 ? 4.217 2.216 7.758 1.00 85.56 90 THR A O 1
ATOM 722 N N . LYS A 1 91 ? 2.049 2.315 8.336 1.00 83.25 91 LYS A N 1
ATOM 723 C CA . LYS A 1 91 ? 1.579 1.433 7.253 1.00 83.25 91 LYS A CA 1
ATOM 724 C C . LYS A 1 91 ? 1.858 2.006 5.867 1.00 83.25 91 LYS A C 1
ATOM 726 O O . LYS A 1 91 ? 2.142 1.269 4.931 1.00 83.25 91 LYS A O 1
ATOM 731 N N . GLU A 1 92 ? 1.726 3.319 5.729 1.00 86.62 92 GLU A N 1
ATOM 732 C CA . GLU A 1 92 ? 2.055 4.029 4.497 1.00 86.62 92 GLU A CA 1
ATOM 733 C C . GLU A 1 92 ? 3.546 3.898 4.173 1.00 86.62 92 GLU A C 1
ATOM 735 O O . GLU A 1 92 ? 3.905 3.504 3.065 1.00 86.62 92 GLU A O 1
ATOM 740 N N . LYS A 1 93 ? 4.404 4.125 5.174 1.00 87.56 93 LYS A N 1
ATOM 741 C CA . LYS A 1 93 ? 5.853 3.975 5.042 1.00 87.56 93 LYS A CA 1
ATOM 742 C C . LYS A 1 93 ? 6.262 2.544 4.690 1.00 87.56 93 LYS A C 1
ATOM 744 O O . LYS A 1 93 ? 7.020 2.359 3.750 1.00 87.56 93 LYS A O 1
ATOM 749 N N . GLU A 1 94 ? 5.718 1.540 5.377 1.00 87.94 94 GLU A N 1
ATOM 750 C CA . GLU A 1 94 ? 6.008 0.125 5.097 1.00 87.94 94 GLU A CA 1
ATOM 751 C C . GLU A 1 94 ? 5.733 -0.243 3.631 1.00 87.94 94 GLU A C 1
ATOM 753 O O . GLU A 1 94 ? 6.482 -1.004 3.024 1.00 87.94 94 GLU A O 1
ATOM 758 N N . ARG A 1 95 ? 4.682 0.322 3.024 1.00 84.44 95 ARG A N 1
ATOM 759 C CA . ARG A 1 95 ? 4.381 0.096 1.603 1.00 84.44 95 ARG A CA 1
ATOM 760 C C . ARG A 1 95 ? 5.356 0.810 0.675 1.00 84.44 95 ARG A C 1
ATOM 762 O O . ARG A 1 95 ? 5.743 0.241 -0.342 1.00 84.44 95 ARG A O 1
ATOM 769 N N . GLU A 1 96 ? 5.747 2.039 0.997 1.00 89.19 96 GLU A N 1
ATOM 770 C CA . GLU A 1 96 ? 6.781 2.748 0.234 1.00 89.19 96 GLU A CA 1
ATOM 771 C C . GLU A 1 96 ? 8.119 2.018 0.279 1.00 89.19 96 GLU A C 1
ATOM 773 O O . GLU A 1 96 ? 8.825 1.955 -0.730 1.00 89.19 96 GLU A O 1
ATOM 778 N N . ASP A 1 97 ? 8.438 1.417 1.422 1.00 91.25 97 ASP A N 1
ATOM 779 C CA . ASP A 1 97 ? 9.647 0.627 1.605 1.00 91.25 97 ASP A CA 1
ATOM 780 C C . ASP A 1 97 ? 9.639 -0.608 0.680 1.00 91.25 97 ASP A C 1
ATOM 782 O O . ASP A 1 97 ? 10.679 -0.937 0.112 1.00 91.25 97 ASP A O 1
ATOM 786 N N . LEU A 1 98 ? 8.477 -1.229 0.413 1.00 91.56 98 LEU A N 1
ATOM 787 C CA . LEU A 1 98 ? 8.359 -2.324 -0.568 1.00 91.56 98 LEU A CA 1
ATOM 788 C C . LEU A 1 98 ? 8.708 -1.870 -1.991 1.00 91.56 98 LEU A C 1
ATOM 790 O O . LEU A 1 98 ? 9.516 -2.508 -2.667 1.00 91.56 98 LEU A O 1
ATOM 794 N N . TYR A 1 99 ? 8.134 -0.757 -2.454 1.00 93.44 99 TYR A N 1
ATOM 795 C CA . TYR A 1 99 ? 8.453 -0.218 -3.780 1.00 93.44 99 TYR A CA 1
ATOM 796 C C . TYR A 1 99 ? 9.909 0.243 -3.874 1.00 93.44 99 TYR A C 1
ATOM 798 O O . TYR A 1 99 ? 10.566 0.017 -4.891 1.00 93.44 99 TYR A O 1
ATOM 806 N N . SER A 1 100 ? 10.429 0.846 -2.806 1.00 94.06 100 SER A N 1
ATOM 807 C CA . SER A 1 100 ? 11.825 1.279 -2.714 1.00 94.06 100 SER A CA 1
ATOM 808 C C . SER A 1 100 ? 12.785 0.093 -2.777 1.00 94.06 100 SER A C 1
ATOM 810 O O . SER A 1 100 ? 13.796 0.164 -3.472 1.00 94.06 100 SER A O 1
ATOM 812 N N . ALA A 1 101 ? 12.454 -1.016 -2.110 1.00 94.75 101 ALA A N 1
ATOM 813 C CA . ALA A 1 101 ? 13.236 -2.244 -2.153 1.00 94.75 101 ALA A CA 1
ATOM 814 C C . ALA A 1 101 ? 13.275 -2.843 -3.565 1.00 94.75 101 ALA A C 1
ATOM 816 O O . ALA A 1 101 ? 14.348 -3.213 -4.040 1.00 94.75 101 ALA A O 1
ATOM 817 N N . VAL A 1 102 ? 12.137 -2.873 -4.269 1.00 93.81 102 VAL A N 1
ATOM 818 C CA . VAL A 1 102 ? 12.077 -3.326 -5.669 1.00 93.81 102 VAL A CA 1
ATOM 819 C C . VAL A 1 102 ? 12.915 -2.419 -6.571 1.00 93.81 102 VAL A C 1
ATOM 821 O O . VAL A 1 102 ? 13.718 -2.912 -7.361 1.00 93.81 102 VAL A O 1
ATOM 824 N N . ASP A 1 103 ? 12.782 -1.097 -6.444 1.00 94.56 103 ASP A N 1
ATOM 825 C CA . ASP A 1 103 ? 13.583 -0.145 -7.222 1.00 94.56 103 ASP A CA 1
ATOM 826 C C . ASP A 1 103 ? 15.089 -0.307 -6.963 1.00 94.56 103 ASP A C 1
ATOM 828 O O . ASP A 1 103 ? 15.901 -0.278 -7.890 1.00 94.56 103 ASP A O 1
ATOM 832 N N . HIS A 1 104 ? 15.464 -0.524 -5.702 1.00 94.38 104 HIS A N 1
ATOM 833 C CA . HIS A 1 104 ? 16.838 -0.794 -5.302 1.00 94.38 104 HIS A CA 1
ATOM 834 C C . HIS A 1 104 ? 17.356 -2.106 -5.901 1.00 94.38 104 HIS A C 1
ATOM 836 O O . HIS A 1 104 ? 18.443 -2.126 -6.476 1.00 94.38 104 HIS A O 1
ATOM 842 N N . GLN A 1 105 ? 16.575 -3.188 -5.842 1.00 93.62 105 GLN A N 1
ATOM 843 C CA . GLN A 1 105 ? 16.950 -4.474 -6.432 1.00 93.62 105 GLN A CA 1
ATOM 844 C C . GLN A 1 105 ? 17.217 -4.348 -7.936 1.00 93.62 105 GLN A C 1
ATOM 846 O O . GLN A 1 105 ? 18.209 -4.884 -8.424 1.00 93.62 105 GLN A O 1
ATOM 851 N N . ARG A 1 106 ? 16.387 -3.598 -8.669 1.00 94.00 106 ARG A N 1
ATOM 852 C CA . ARG A 1 106 ? 16.604 -3.353 -10.103 1.00 94.00 106 ARG A CA 1
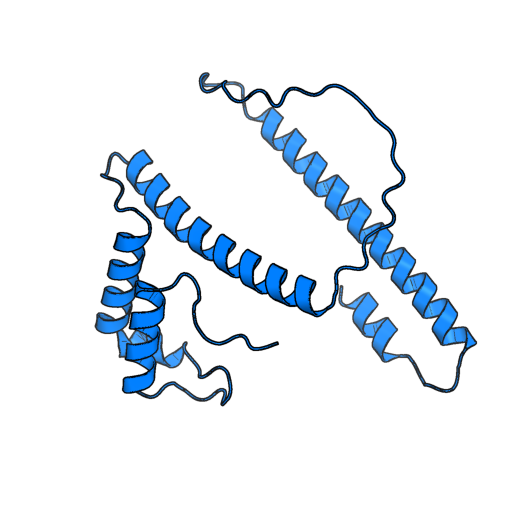ATOM 853 C C . ARG A 1 106 ? 17.943 -2.674 -10.369 1.00 94.00 106 ARG A C 1
ATOM 855 O O . ARG A 1 106 ? 18.698 -3.139 -11.218 1.00 94.00 106 ARG A O 1
ATOM 862 N N . LYS A 1 107 ? 18.277 -1.649 -9.579 1.00 92.88 107 LYS A N 1
ATOM 863 C CA . LYS A 1 107 ? 19.578 -0.964 -9.652 1.00 92.88 107 LYS A CA 1
ATOM 864 C C . LYS A 1 107 ? 20.745 -1.912 -9.373 1.00 92.88 107 LYS A C 1
ATOM 866 O O . LYS A 1 107 ? 21.755 -1.839 -10.063 1.00 92.88 107 LYS A O 1
ATOM 871 N N . MET A 1 108 ? 20.602 -2.819 -8.403 1.00 92.50 108 MET A N 1
ATOM 872 C CA . MET A 1 108 ? 21.633 -3.816 -8.074 1.00 92.50 108 MET A CA 1
ATOM 873 C C . MET A 1 108 ? 21.876 -4.819 -9.206 1.00 92.50 108 MET A C 1
ATOM 875 O O . MET A 1 108 ? 23.009 -5.233 -9.422 1.00 92.50 108 MET A O 1
ATOM 879 N N . VAL A 1 109 ? 20.836 -5.179 -9.959 1.00 93.44 109 VAL A N 1
ATOM 880 C CA . VAL A 1 109 ? 20.937 -6.077 -11.125 1.00 93.44 109 VAL A CA 1
ATOM 881 C C . VAL A 1 109 ? 21.431 -5.332 -12.384 1.00 93.44 109 VAL A C 1
ATOM 883 O O . VAL A 1 109 ? 21.612 -5.932 -13.439 1.00 93.44 109 VAL A O 1
ATOM 886 N N . GLY A 1 110 ? 21.718 -4.029 -12.278 1.00 89.56 110 GLY A N 1
ATOM 887 C CA . GLY A 1 110 ? 22.206 -3.198 -13.383 1.00 89.56 110 GLY A CA 1
ATOM 888 C C . GLY A 1 110 ? 21.099 -2.642 -14.282 1.00 89.56 110 GLY A C 1
ATOM 889 O O . GLY A 1 110 ? 21.390 -2.068 -15.330 1.00 89.56 110 GLY A O 1
ATOM 890 N N . GLU A 1 111 ? 19.832 -2.781 -13.886 1.00 89.88 111 GLU A N 1
ATOM 891 C CA . GLU A 1 111 ? 18.713 -2.135 -14.563 1.00 89.88 111 GLU A CA 1
ATOM 892 C C . GLU A 1 111 ? 18.518 -0.689 -14.088 1.00 89.88 111 GLU A C 1
ATOM 894 O O . GLU A 1 111 ? 18.853 -0.308 -12.964 1.00 89.88 111 GLU A O 1
ATOM 899 N N . VAL A 1 112 ? 17.908 0.132 -14.944 1.00 90.50 112 VAL A N 1
ATOM 900 C CA . VAL A 1 112 ? 17.536 1.505 -14.590 1.00 90.50 112 VAL A CA 1
ATOM 901 C C . VAL A 1 112 ? 16.425 1.477 -13.538 1.00 90.50 112 VAL A C 1
ATOM 903 O O . VAL A 1 112 ? 15.382 0.851 -13.734 1.00 90.50 112 VAL A O 1
ATOM 906 N N . GLY A 1 113 ? 16.637 2.195 -12.434 1.00 87.88 113 GLY A N 1
ATOM 907 C CA . GLY A 1 113 ? 15.595 2.433 -11.439 1.00 87.88 113 GLY A CA 1
ATOM 908 C C . GLY A 1 113 ? 14.397 3.149 -12.055 1.00 87.88 113 GLY A C 1
ATOM 909 O O . GLY A 1 113 ? 14.554 4.139 -12.769 1.00 87.88 113 GLY A O 1
ATOM 910 N N . LEU A 1 114 ? 13.198 2.660 -11.769 1.00 88.44 114 LEU A N 1
ATOM 911 C CA . LEU A 1 114 ? 11.952 3.246 -12.252 1.00 88.44 114 LEU A CA 1
ATOM 912 C C . LEU A 1 114 ? 11.382 4.291 -11.284 1.00 88.44 114 LEU A C 1
ATOM 914 O O . LEU A 1 114 ? 10.616 5.160 -11.699 1.00 88.44 114 LEU A O 1
ATOM 918 N N . GLY A 1 115 ? 11.757 4.223 -10.007 1.00 91.44 115 GLY A N 1
ATOM 919 C CA . GLY A 1 115 ? 11.194 5.042 -8.942 1.00 91.44 115 GLY A CA 1
ATOM 920 C C . GLY A 1 115 ? 9.775 4.623 -8.540 1.00 91.44 115 GLY A C 1
ATOM 921 O O . GLY A 1 115 ? 9.068 3.899 -9.247 1.00 91.44 115 GLY A O 1
ATOM 922 N N . LEU A 1 116 ? 9.342 5.110 -7.376 1.00 91.12 116 LEU A N 1
ATOM 923 C CA . LEU A 1 116 ? 8.091 4.704 -6.724 1.00 91.12 116 LEU A CA 1
ATOM 924 C C . LEU A 1 116 ? 6.866 4.983 -7.603 1.00 91.12 116 LEU A C 1
ATOM 926 O O . LEU A 1 116 ? 6.044 4.095 -7.815 1.00 91.12 116 LEU A O 1
ATOM 930 N N . SER A 1 117 ? 6.766 6.188 -8.169 1.00 91.81 117 SER A N 1
ATOM 931 C CA . SER A 1 117 ? 5.613 6.589 -8.986 1.00 91.81 117 SER A CA 1
ATOM 932 C C . SER A 1 117 ? 5.420 5.683 -10.202 1.00 91.81 117 SER A C 1
ATOM 934 O O . SER A 1 117 ? 4.296 5.306 -10.527 1.00 91.81 117 SER A O 1
ATOM 936 N N . ARG A 1 118 ? 6.510 5.285 -10.871 1.00 93.12 118 ARG A N 1
ATOM 937 C CA . ARG A 1 118 ? 6.422 4.401 -12.037 1.00 93.12 118 ARG A CA 1
ATOM 938 C C . ARG A 1 118 ? 6.096 2.969 -11.634 1.00 93.12 118 ARG A C 1
ATOM 940 O O . ARG A 1 118 ? 5.296 2.336 -12.314 1.00 93.12 118 ARG A O 1
ATOM 947 N N . LEU A 1 119 ? 6.681 2.467 -10.545 1.00 94.31 119 LEU A N 1
ATOM 948 C CA . LEU A 1 119 ? 6.375 1.130 -10.029 1.00 94.31 119 LEU A CA 1
ATOM 949 C C . LEU A 1 119 ? 4.905 1.002 -9.611 1.00 94.31 119 LEU A C 1
ATOM 951 O O . LEU A 1 119 ? 4.275 -0.014 -9.898 1.00 94.31 119 LEU A O 1
ATOM 955 N N . ARG A 1 120 ? 4.328 2.049 -9.018 1.00 93.25 120 ARG A N 1
ATOM 956 C CA . ARG A 1 120 ? 2.897 2.109 -8.687 1.00 93.25 120 ARG A CA 1
ATOM 957 C C . ARG A 1 120 ? 2.000 2.083 -9.909 1.00 93.25 120 ARG A C 1
ATOM 959 O O . ARG A 1 120 ? 1.043 1.320 -9.928 1.00 93.25 120 ARG A O 1
ATOM 966 N N . LEU A 1 121 ? 2.331 2.871 -10.933 1.00 94.44 121 LEU A N 1
ATOM 967 C CA . LEU A 1 121 ? 1.599 2.857 -12.201 1.00 94.44 121 LEU A CA 1
ATOM 968 C C . LEU A 1 121 ? 1.626 1.465 -12.836 1.00 94.44 121 LEU A C 1
ATOM 970 O O . LEU A 1 121 ? 0.578 0.941 -13.187 1.00 94.44 121 LEU A O 1
ATOM 974 N N . LEU A 1 122 ? 2.802 0.833 -12.898 1.00 95.06 122 LEU A N 1
ATOM 975 C CA . LEU A 1 122 ? 2.935 -0.532 -13.414 1.00 95.06 122 LEU A CA 1
ATOM 976 C C . LEU A 1 122 ? 2.122 -1.541 -12.598 1.00 95.06 122 LEU A C 1
ATOM 978 O O . LEU A 1 122 ? 1.511 -2.437 -13.171 1.00 95.06 122 LEU A O 1
ATOM 982 N N . THR A 1 123 ? 2.088 -1.383 -11.275 1.00 94.50 123 THR A N 1
ATOM 983 C CA . THR A 1 123 ? 1.299 -2.246 -10.388 1.00 94.50 123 THR A CA 1
ATOM 984 C C . THR A 1 123 ? -0.196 -2.072 -10.646 1.00 94.50 123 THR A C 1
ATOM 986 O O . THR A 1 123 ? -0.902 -3.059 -10.820 1.00 94.50 123 THR A O 1
ATOM 989 N N . ALA A 1 124 ? -0.680 -0.832 -10.738 1.00 94.56 124 ALA A N 1
ATOM 990 C CA . ALA A 1 124 ? -2.076 -0.543 -11.051 1.00 94.56 124 ALA A CA 1
ATOM 991 C C . ALA A 1 124 ? -2.477 -1.056 -12.442 1.00 94.56 124 ALA A C 1
ATOM 993 O O . ALA A 1 124 ? -3.535 -1.662 -12.591 1.00 94.56 124 ALA A O 1
ATOM 994 N N . ASP A 1 125 ? -1.624 -0.876 -13.450 1.00 96.44 125 ASP A N 1
ATOM 995 C CA . ASP A 1 125 ? -1.877 -1.387 -14.799 1.00 96.44 125 ASP A CA 1
ATOM 996 C C . ASP A 1 125 ? -1.915 -2.917 -14.831 1.00 96.44 125 ASP A C 1
ATOM 998 O O . ASP A 1 125 ? -2.765 -3.494 -15.512 1.00 96.44 125 ASP A O 1
ATOM 1002 N N . TYR A 1 126 ? -1.039 -3.577 -14.070 1.00 96.38 126 TYR A N 1
ATOM 1003 C CA . TYR A 1 126 ? -1.040 -5.031 -13.941 1.00 96.38 126 TYR A CA 1
ATOM 1004 C C . TYR A 1 126 ? -2.313 -5.545 -13.258 1.00 96.38 126 TYR A C 1
ATOM 1006 O O . TYR A 1 126 ? -2.904 -6.518 -13.722 1.00 96.38 126 TYR A O 1
ATOM 1014 N N . LEU A 1 127 ? -2.772 -4.869 -12.201 1.00 94.44 127 LEU A N 1
ATOM 1015 C CA . LEU A 1 127 ? -4.032 -5.189 -11.527 1.00 94.44 127 LEU A CA 1
ATOM 1016 C C . LEU A 1 127 ? -5.219 -5.075 -12.493 1.00 94.44 127 LEU A C 1
ATOM 1018 O O . LEU A 1 127 ? -5.993 -6.018 -12.628 1.00 94.44 127 LEU A O 1
ATOM 1022 N N . ARG A 1 128 ? -5.313 -3.977 -13.254 1.00 94.94 128 ARG A N 1
ATOM 1023 C CA . ARG A 1 128 ? -6.384 -3.780 -14.250 1.00 94.94 128 ARG A CA 1
ATOM 1024 C C . ARG A 1 128 ? -6.408 -4.870 -15.321 1.00 94.94 128 ARG A C 1
ATOM 1026 O O . ARG A 1 128 ? -7.483 -5.317 -15.703 1.00 94.94 128 ARG A O 1
ATOM 1033 N N . GLN A 1 129 ? -5.240 -5.294 -15.804 1.00 96.25 129 GLN A N 1
ATOM 1034 C CA . GLN A 1 129 ? -5.133 -6.337 -16.833 1.00 96.25 129 GLN A CA 1
ATOM 1035 C C . GLN A 1 129 ? -5.525 -7.727 -16.318 1.00 96.25 129 GLN A C 1
ATOM 1037 O O . GLN A 1 129 ? -6.003 -8.547 -17.095 1.00 96.25 129 GLN A O 1
ATOM 1042 N N . ASN A 1 130 ? -5.357 -7.979 -15.020 1.00 95.25 130 ASN A N 1
ATOM 1043 C CA . ASN A 1 130 ? -5.593 -9.278 -14.390 1.00 95.25 130 ASN A CA 1
ATOM 1044 C C . ASN A 1 130 ? -6.743 -9.207 -13.378 1.00 95.25 130 ASN A C 1
ATOM 1046 O O . ASN A 1 130 ? -6.713 -9.853 -12.330 1.00 95.25 130 ASN A O 1
ATOM 1050 N N . ARG A 1 131 ? -7.769 -8.401 -13.677 1.00 92.75 131 ARG A N 1
ATOM 1051 C CA . ARG A 1 131 ? -8.874 -8.119 -12.755 1.00 92.75 131 ARG A CA 1
ATOM 1052 C C . ARG A 1 131 ? -9.466 -9.387 -12.148 1.00 92.75 131 ARG A C 1
ATOM 1054 O O . ARG A 1 131 ? -9.622 -9.448 -10.935 1.00 92.75 131 ARG A O 1
ATOM 1061 N N . ASP A 1 132 ? -9.797 -10.378 -12.967 1.00 92.56 132 ASP A N 1
ATOM 1062 C CA . ASP A 1 132 ? -10.504 -11.580 -12.507 1.00 92.56 132 ASP A CA 1
ATOM 1063 C C . ASP A 1 132 ? -9.661 -12.438 -11.550 1.00 92.56 132 ASP A C 1
ATOM 1065 O O . ASP A 1 132 ? -10.212 -13.160 -10.720 1.00 92.56 132 ASP A O 1
ATOM 1069 N N . GLU A 1 133 ? -8.331 -12.322 -11.620 1.00 94.75 133 GLU A N 1
ATOM 1070 C CA . GLU A 1 133 ? -7.408 -12.993 -10.704 1.00 94.75 133 GLU A CA 1
ATOM 1071 C C . GLU A 1 133 ? -7.334 -12.272 -9.355 1.00 94.75 133 GLU A C 1
ATOM 1073 O O . GLU A 1 133 ? -7.262 -12.915 -8.313 1.00 94.75 133 GLU A O 1
ATOM 1078 N N . PHE A 1 134 ? -7.393 -10.939 -9.347 1.00 92.50 134 PHE A N 1
ATOM 1079 C CA . PHE A 1 134 ? -7.196 -10.149 -8.130 1.00 92.50 134 PHE A CA 1
ATOM 1080 C C . PHE A 1 134 ? -8.493 -9.760 -7.422 1.00 92.50 134 PHE A C 1
ATOM 1082 O O . PHE A 1 134 ? -8.516 -9.692 -6.194 1.00 92.50 134 PHE A O 1
ATOM 1089 N N . LEU A 1 135 ? -9.580 -9.527 -8.158 1.00 90.00 135 LEU A N 1
ATOM 1090 C CA . LEU A 1 135 ? -10.865 -9.073 -7.621 1.00 90.00 135 LEU A CA 1
ATOM 1091 C C . LEU A 1 135 ? -11.406 -9.955 -6.479 1.00 90.00 135 LEU A C 1
ATOM 1093 O O . LEU A 1 135 ? -11.852 -9.381 -5.485 1.00 90.00 135 LEU A O 1
ATOM 1097 N N . PRO A 1 136 ? -11.331 -11.303 -6.532 1.00 90.31 136 PRO A N 1
ATOM 1098 C CA . PRO A 1 136 ? -11.812 -12.155 -5.440 1.00 90.31 136 PRO A CA 1
ATOM 1099 C C . PRO A 1 136 ? -11.102 -11.916 -4.100 1.00 90.31 136 PRO A C 1
ATOM 1101 O O . PRO A 1 136 ? -11.645 -12.248 -3.047 1.00 90.31 136 PRO A O 1
ATOM 1104 N N . PHE A 1 137 ? -9.895 -11.343 -4.126 1.00 89.31 137 PHE A N 1
ATOM 1105 C CA . PHE A 1 137 ? -9.081 -11.071 -2.941 1.00 89.31 137 PHE A CA 1
ATOM 1106 C C . PHE A 1 137 ? -9.257 -9.647 -2.399 1.00 89.31 137 PHE A C 1
ATOM 1108 O O . PHE A 1 137 ? -8.691 -9.324 -1.353 1.00 89.31 137 PHE A O 1
ATOM 1115 N N . ILE A 1 138 ? -10.032 -8.795 -3.079 1.00 87.69 138 ILE A N 1
ATOM 1116 C CA . ILE A 1 138 ? -10.249 -7.400 -2.686 1.00 87.69 138 ILE A CA 1
ATOM 1117 C C . ILE A 1 138 ? -11.708 -7.205 -2.272 1.00 87.69 138 ILE A C 1
ATOM 1119 O O . ILE A 1 138 ? -12.634 -7.313 -3.076 1.00 87.69 138 ILE A O 1
ATOM 1123 N N . SER A 1 139 ? -11.905 -6.884 -0.994 1.00 86.38 139 SER A N 1
ATOM 1124 C CA . SER A 1 139 ? -13.219 -6.668 -0.382 1.00 86.38 139 SER A CA 1
ATOM 1125 C C . SER A 1 139 ? -13.404 -5.230 0.084 1.00 86.38 139 SER A C 1
ATOM 1127 O O . SER A 1 139 ? -12.449 -4.569 0.498 1.00 86.38 139 SER A O 1
ATOM 1129 N N . HIS A 1 140 ? -14.649 -4.764 0.085 1.00 80.31 140 HIS A N 1
ATOM 1130 C CA . HIS A 1 140 ? -14.974 -3.413 0.506 1.00 80.31 140 HIS A CA 1
ATOM 1131 C C . HIS A 1 140 ? -14.749 -3.274 2.019 1.00 80.31 140 HIS A C 1
ATOM 1133 O O . HIS A 1 140 ? -15.279 -4.083 2.786 1.00 80.31 140 HIS A O 1
ATOM 1139 N N . PRO A 1 141 ? -14.024 -2.241 2.477 1.00 74.50 141 PRO A N 1
ATOM 1140 C CA . PRO A 1 141 ? -13.639 -2.094 3.881 1.00 74.50 141 PRO A CA 1
ATOM 1141 C C . PRO A 1 141 ? -14.835 -1.995 4.838 1.00 74.50 141 PRO A C 1
ATOM 1143 O O . PRO A 1 141 ? -14.764 -2.488 5.959 1.00 74.50 141 PRO A O 1
ATOM 1146 N N . GLU A 1 142 ? -15.942 -1.387 4.399 1.00 72.69 142 GLU A N 1
ATOM 1147 C CA . GLU A 1 142 ? -17.147 -1.245 5.232 1.00 72.69 142 GLU A CA 1
ATOM 1148 C C . GLU A 1 142 ? -18.149 -2.399 5.121 1.00 72.69 142 GLU A C 1
ATOM 1150 O O . GLU A 1 142 ? -18.800 -2.735 6.106 1.00 72.69 142 GLU A O 1
ATOM 1155 N N . THR A 1 143 ? -18.318 -2.997 3.938 1.00 81.81 143 THR A N 1
ATOM 1156 C CA . THR A 1 143 ? -19.391 -3.981 3.709 1.00 81.81 143 THR A CA 1
ATOM 1157 C C . THR A 1 143 ? -18.878 -5.415 3.740 1.00 81.81 143 THR A C 1
ATOM 1159 O O . THR A 1 143 ? -19.680 -6.335 3.861 1.00 81.81 143 THR A O 1
ATOM 1162 N N . GLY A 1 144 ? -17.560 -5.623 3.626 1.00 79.69 144 GLY A N 1
ATOM 1163 C CA . GLY A 1 144 ? -16.934 -6.944 3.549 1.00 79.69 144 GLY A CA 1
ATOM 1164 C C . GLY A 1 144 ? -17.273 -7.729 2.278 1.00 79.69 144 GLY A C 1
ATOM 1165 O O . GLY A 1 144 ? -16.804 -8.852 2.116 1.00 79.69 144 GLY A O 1
ATOM 1166 N N . ASN A 1 145 ? -18.070 -7.155 1.374 1.00 84.06 145 ASN A N 1
ATOM 1167 C CA . ASN A 1 145 ? -18.459 -7.772 0.112 1.00 84.06 145 ASN A CA 1
ATOM 1168 C C . ASN A 1 145 ? -17.382 -7.555 -0.957 1.00 84.06 145 ASN A C 1
ATOM 1170 O O . ASN A 1 145 ? -16.555 -6.647 -0.844 1.00 84.06 145 ASN A O 1
ATOM 1174 N N . MET A 1 146 ? -17.415 -8.373 -2.011 1.00 83.44 146 MET A N 1
ATOM 1175 C CA . MET A 1 146 ? -16.575 -8.169 -3.194 1.00 83.44 146 MET A CA 1
ATOM 1176 C C . MET A 1 146 ? -16.830 -6.786 -3.799 1.00 83.44 146 MET A C 1
ATOM 1178 O O . MET A 1 146 ? -17.973 -6.321 -3.832 1.00 83.44 146 MET A O 1
ATOM 1182 N N . LEU A 1 147 ? -15.764 -6.138 -4.272 1.00 86.38 147 LEU A N 1
ATOM 1183 C CA . LEU A 1 147 ? -15.881 -4.863 -4.976 1.00 86.38 147 LEU A CA 1
ATOM 1184 C C . LEU A 1 147 ? -16.695 -5.035 -6.259 1.00 86.38 147 LEU A C 1
ATOM 1186 O O . LEU A 1 147 ? -16.593 -6.050 -6.956 1.00 86.38 147 LEU A O 1
ATOM 1190 N N . THR A 1 148 ? -17.474 -4.011 -6.598 1.00 90.75 148 THR A N 1
ATOM 1191 C CA . THR A 1 148 ? -18.001 -3.898 -7.958 1.00 90.75 148 THR A CA 1
ATOM 1192 C C . THR A 1 148 ? -16.858 -3.631 -8.933 1.00 90.75 148 THR A C 1
ATOM 1194 O O . THR A 1 148 ? -15.749 -3.254 -8.550 1.00 90.75 148 THR A O 1
ATOM 1197 N N . GLU A 1 149 ? -17.126 -3.820 -10.221 1.00 89.19 149 GLU A N 1
ATOM 1198 C CA . GLU A 1 149 ? -16.155 -3.524 -11.272 1.00 89.19 149 GLU A CA 1
ATOM 1199 C C . GLU A 1 149 ? -15.623 -2.090 -11.189 1.00 89.19 149 GLU A C 1
ATOM 1201 O O . GLU A 1 149 ? -14.416 -1.870 -11.182 1.00 89.19 149 GLU A O 1
ATOM 1206 N N . GLU A 1 150 ? -16.525 -1.126 -11.035 1.00 90.38 150 GLU A N 1
ATOM 1207 C CA . GLU A 1 150 ? -16.193 0.295 -10.932 1.00 90.38 150 GLU A CA 1
ATOM 1208 C C . GLU A 1 150 ? -15.329 0.591 -9.698 1.00 90.38 150 GLU A C 1
ATOM 1210 O O . GLU A 1 150 ? -14.298 1.254 -9.806 1.00 90.38 150 GLU A O 1
ATOM 1215 N N . GLN A 1 151 ? -15.687 0.024 -8.540 1.00 90.69 151 GLN A N 1
ATOM 1216 C CA . GLN A 1 151 ? -14.920 0.194 -7.302 1.00 90.69 151 GLN A CA 1
ATOM 1217 C C . GLN A 1 151 ? -13.515 -0.410 -7.404 1.00 90.69 151 GLN A C 1
ATOM 1219 O O . GLN A 1 151 ? -12.569 0.107 -6.812 1.00 90.69 151 GLN A O 1
ATOM 1224 N N . TYR A 1 152 ? -13.357 -1.507 -8.148 1.00 92.50 152 TYR A N 1
ATOM 1225 C CA . TYR A 1 152 ? -12.051 -2.119 -8.376 1.00 92.50 152 TYR A CA 1
ATOM 1226 C C . TYR A 1 152 ? -11.132 -1.224 -9.216 1.00 92.50 152 TYR A C 1
ATOM 1228 O O . TYR A 1 152 ? -9.943 -1.102 -8.912 1.00 92.50 152 TYR A O 1
ATOM 1236 N N . TYR A 1 153 ? -11.663 -0.561 -10.245 1.00 92.69 153 TYR A N 1
ATOM 1237 C CA . TYR A 1 153 ? -10.878 0.397 -11.026 1.00 92.69 153 TYR A CA 1
ATOM 1238 C C . TYR A 1 153 ? -10.481 1.620 -10.194 1.00 92.69 153 TYR A C 1
ATOM 1240 O O . TYR A 1 153 ? -9.325 2.038 -10.260 1.00 92.69 153 TYR A O 1
ATOM 1248 N N . GLU A 1 154 ? -11.373 2.117 -9.335 1.00 91.44 154 GLU A N 1
ATOM 1249 C CA . GLU A 1 154 ? -11.040 3.186 -8.387 1.00 91.44 154 GLU A CA 1
ATOM 1250 C C . GLU A 1 154 ? -9.954 2.745 -7.390 1.00 91.44 154 GLU A C 1
ATOM 1252 O O . GLU A 1 154 ? -9.027 3.499 -7.089 1.00 91.44 154 GLU A O 1
ATOM 1257 N N . TYR A 1 155 ? -9.995 1.493 -6.926 1.00 90.38 155 TYR A N 1
ATOM 1258 C CA . TYR A 1 155 ? -8.913 0.920 -6.127 1.00 90.38 155 TYR A CA 1
ATOM 1259 C C . TYR A 1 155 ? -7.576 0.918 -6.889 1.00 90.38 155 TYR A C 1
ATOM 1261 O O . TYR A 1 155 ? -6.549 1.308 -6.329 1.00 90.38 155 TYR A O 1
ATOM 1269 N N . CYS A 1 156 ? -7.568 0.546 -8.173 1.00 92.69 156 CYS A N 1
ATOM 1270 C CA . CYS A 1 156 ? -6.359 0.602 -8.999 1.00 92.69 156 CYS A CA 1
ATOM 1271 C C . CYS A 1 156 ? -5.823 2.040 -9.133 1.00 92.69 156 CYS A C 1
ATOM 1273 O O . CYS A 1 156 ? -4.612 2.255 -9.0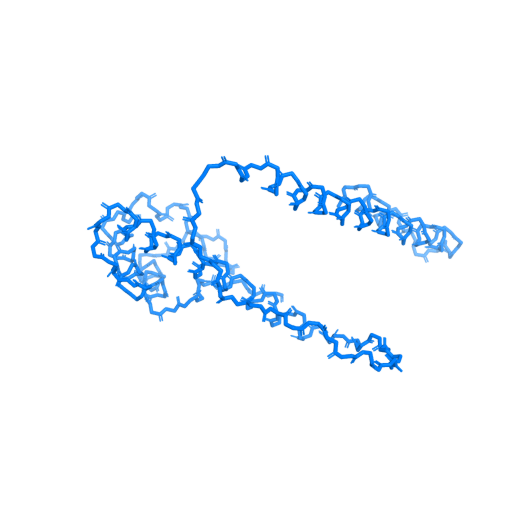56 1.00 92.69 156 CYS A O 1
ATOM 1275 N N . ASP A 1 157 ? -6.706 3.033 -9.269 1.00 92.44 157 ASP A N 1
ATOM 1276 C CA . ASP A 1 157 ? -6.327 4.451 -9.299 1.00 92.44 157 ASP A CA 1
ATOM 1277 C C . ASP A 1 157 ? -5.694 4.899 -7.975 1.00 92.44 157 ASP A C 1
ATOM 1279 O O . ASP A 1 157 ? -4.682 5.606 -7.970 1.00 92.44 157 ASP A O 1
ATOM 1283 N N . GLN A 1 158 ? -6.230 4.437 -6.841 1.00 90.38 158 GLN A N 1
ATOM 1284 C CA . GLN A 1 158 ? -5.654 4.702 -5.521 1.00 90.38 158 GLN A CA 1
ATOM 1285 C C . GLN A 1 158 ? -4.258 4.089 -5.374 1.00 90.38 158 GLN A C 1
ATOM 1287 O O . GLN A 1 158 ? -3.362 4.761 -4.858 1.00 90.38 158 GLN A O 1
ATOM 1292 N N . VAL A 1 159 ? -4.046 2.860 -5.860 1.00 90.50 159 VAL A N 1
ATOM 1293 C CA . VAL A 1 159 ? -2.729 2.196 -5.870 1.00 90.50 159 VAL A CA 1
ATOM 1294 C C . VAL A 1 159 ? -1.716 2.983 -6.707 1.00 90.50 159 VAL A C 1
ATOM 1296 O O . VAL A 1 159 ? -0.561 3.121 -6.297 1.00 90.50 159 VAL A O 1
ATOM 1299 N N . ALA A 1 160 ? -2.141 3.528 -7.849 1.00 91.88 160 ALA A N 1
ATOM 1300 C CA . ALA A 1 160 ? -1.294 4.346 -8.713 1.00 91.88 160 ALA A CA 1
ATOM 1301 C C . ALA A 1 160 ? -0.942 5.705 -8.085 1.00 91.88 160 ALA A C 1
ATOM 1303 O O . ALA A 1 160 ? 0.218 6.122 -8.096 1.00 91.88 160 ALA A O 1
ATOM 1304 N N . GLY A 1 161 ? -1.953 6.413 -7.577 1.00 86.44 161 GLY A N 1
ATOM 1305 C CA . GLY A 1 161 ? -1.855 7.831 -7.232 1.00 86.44 161 GLY A CA 1
ATOM 1306 C C . GLY A 1 161 ? -1.518 8.121 -5.775 1.00 86.44 161 GLY A C 1
ATOM 1307 O O . GLY A 1 161 ? -1.041 9.214 -5.470 1.00 86.44 161 GLY A O 1
ATOM 1308 N N . THR A 1 162 ? -1.748 7.176 -4.862 1.00 84.56 162 THR A N 1
ATOM 1309 C CA . THR A 1 162 ? -1.630 7.440 -3.426 1.00 84.56 162 THR A CA 1
ATOM 1310 C C . THR A 1 162 ? -0.811 6.375 -2.699 1.00 84.56 162 THR A C 1
ATOM 1312 O O . THR A 1 162 ? -0.914 5.187 -2.996 1.00 84.56 162 THR A O 1
ATOM 1315 N N . PRO A 1 163 ? -0.011 6.766 -1.692 1.00 78.12 163 PRO A N 1
ATOM 1316 C CA . PRO A 1 163 ? 0.606 5.796 -0.784 1.00 78.12 163 PRO A CA 1
ATOM 1317 C C . PRO A 1 163 ? -0.404 5.045 0.103 1.00 78.12 163 PRO A C 1
ATOM 1319 O O . PRO A 1 163 ? -0.111 4.007 0.705 1.00 78.12 163 PRO A O 1
ATOM 1322 N N . ALA A 1 164 ?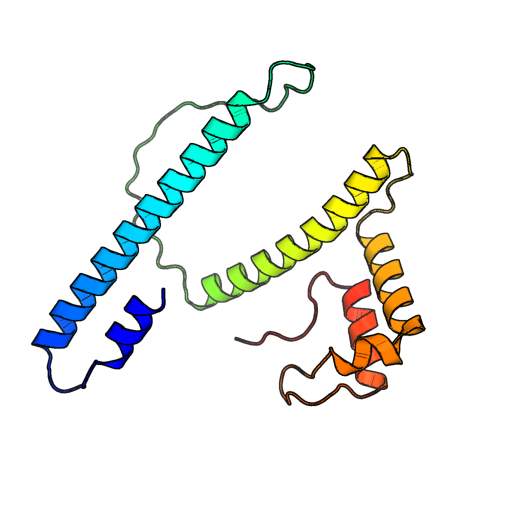 -1.630 5.561 0.175 1.00 67.94 164 ALA A N 1
ATOM 1323 C CA . ALA A 1 164 ? -2.711 5.006 0.961 1.00 67.94 164 ALA A CA 1
ATOM 1324 C C . ALA A 1 164 ? -3.572 4.050 0.123 1.00 67.94 164 ALA A C 1
ATOM 1326 O O . ALA A 1 164 ? -4.465 4.467 -0.598 1.00 67.94 164 ALA A O 1
ATOM 1327 N N . TRP A 1 165 ? -3.379 2.745 0.277 1.00 65.19 165 TRP A N 1
ATOM 1328 C CA . TRP A 1 165 ? -4.364 1.760 -0.174 1.00 65.19 165 TRP A CA 1
ATOM 1329 C C . TRP A 1 165 ? -5.572 1.784 0.761 1.00 65.19 165 TRP A C 1
ATOM 1331 O O . TRP A 1 165 ? -5.396 1.800 1.986 1.00 65.19 165 TRP A O 1
ATOM 1341 N N . GLY A 1 166 ? -6.759 1.831 0.160 1.00 58.25 166 GLY A N 1
ATOM 1342 C CA . GLY A 1 166 ? -8.034 2.182 0.772 1.00 58.25 166 GLY A CA 1
ATOM 1343 C C . GLY A 1 166 ? -8.337 1.596 2.156 1.00 58.25 166 GLY A C 1
ATOM 1344 O O . GLY A 1 166 ? -8.134 0.418 2.437 1.00 58.25 166 GLY A O 1
ATOM 1345 N N . GLY A 1 167 ? -8.917 2.460 2.993 1.00 60.78 167 GLY A N 1
ATOM 1346 C CA . GLY A 1 167 ? -10.080 2.099 3.798 1.00 60.78 167 GLY A CA 1
ATOM 1347 C C . GLY A 1 167 ? -9.906 1.372 5.130 1.00 60.78 167 GLY A C 1
ATOM 1348 O O . GLY A 1 167 ? -10.902 0.856 5.617 1.00 60.78 167 GLY A O 1
ATOM 1349 N N . GLU A 1 168 ? -8.746 1.350 5.790 1.00 44.97 168 GLU A N 1
ATOM 1350 C CA . GLU A 1 168 ? -8.761 0.977 7.217 1.00 44.97 168 GLU A CA 1
ATOM 1351 C C . GLU A 1 168 ? -9.210 2.177 8.064 1.00 44.97 168 GLU A C 1
ATOM 1353 O O . GLU A 1 168 ? -8.407 3.028 8.453 1.00 44.97 168 GLU A O 1
ATOM 1358 N N . VAL A 1 169 ? -10.521 2.261 8.303 1.00 41.62 169 VAL A N 1
ATOM 1359 C CA . VAL A 1 169 ? -11.122 3.139 9.315 1.00 41.62 169 VAL A CA 1
ATOM 1360 C C . VAL A 1 169 ? -10.996 2.452 10.681 1.00 41.62 169 VAL A C 1
ATOM 1362 O O . VAL A 1 169 ? -11.273 1.263 10.816 1.00 41.62 169 VAL A O 1
ATOM 1365 N N . GLU A 1 170 ? -10.530 3.195 11.687 1.00 34.84 170 GLU A N 1
ATOM 1366 C CA . GLU A 1 170 ? -10.241 2.718 13.054 1.00 34.84 170 GLU A CA 1
ATOM 1367 C C . GLU A 1 170 ? -11.378 2.836 14.068 1.00 34.84 170 GLU A C 1
ATOM 1369 O O . GLU A 1 170 ? -12.032 3.907 14.146 1.00 34.84 170 GLU A O 1
#